Protein AF-A0A6G1S326-F1 (afdb_monomer_lite)

Structure (mmCIF, N/CA/C/O backbone):
data_AF-A0A6G1S326-F1
#
_entry.id   AF-A0A6G1S326-F1
#
loop_
_atom_site.group_PDB
_atom_site.id
_atom_site.type_symbol
_atom_site.label_atom_id
_atom_site.label_alt_id
_atom_site.label_comp_id
_atom_site.label_asym_id
_atom_site.label_entity_id
_atom_site.label_seq_id
_atom_site.pdbx_PDB_ins_code
_atom_site.Cartn_x
_atom_site.Cartn_y
_atom_site.Cartn_z
_atom_site.occupancy
_atom_site.B_iso_or_equiv
_atom_site.auth_seq_id
_atom_site.auth_comp_id
_atom_site.auth_asym_id
_atom_site.auth_atom_id
_atom_site.pdbx_PDB_model_num
ATOM 1 N N . ASP A 1 1 ? -11.927 -11.173 3.074 1.00 92.50 1 ASP A N 1
ATOM 2 C CA . ASP A 1 1 ? -13.009 -11.156 2.053 1.00 92.50 1 ASP A CA 1
ATOM 3 C C . ASP A 1 1 ? -12.783 -9.968 1.132 1.00 92.50 1 ASP A C 1
ATOM 5 O O . ASP A 1 1 ? -11.852 -9.214 1.390 1.00 92.50 1 ASP A O 1
ATOM 9 N N . ASP A 1 2 ? -13.588 -9.805 0.085 1.00 95.44 2 ASP A N 1
ATOM 10 C CA . ASP A 1 2 ? -13.353 -8.788 -0.949 1.00 95.44 2 ASP A CA 1
ATOM 11 C C . ASP A 1 2 ? -13.317 -7.360 -0.396 1.00 95.44 2 ASP A C 1
ATOM 13 O O . ASP A 1 2 ? -12.536 -6.546 -0.879 1.00 95.44 2 ASP A O 1
ATOM 17 N N . THR A 1 3 ? -14.077 -7.054 0.664 1.00 95.88 3 THR A N 1
ATOM 18 C CA . THR A 1 3 ? -14.016 -5.737 1.314 1.00 95.88 3 THR A CA 1
ATOM 19 C C . THR A 1 3 ? -12.671 -5.515 2.004 1.00 95.88 3 THR A C 1
ATOM 21 O O . THR A 1 3 ? -12.071 -4.455 1.855 1.00 95.88 3 THR A O 1
ATOM 24 N N . GLU A 1 4 ? -12.167 -6.513 2.736 1.00 94.75 4 GLU A N 1
ATOM 25 C CA . GLU A 1 4 ? -10.840 -6.442 3.369 1.00 94.75 4 GLU A CA 1
ATOM 26 C C . GLU A 1 4 ? -9.733 -6.304 2.327 1.00 94.75 4 GLU A C 1
ATOM 28 O O . GLU A 1 4 ? -8.829 -5.492 2.501 1.00 94.75 4 GLU A O 1
ATOM 33 N N . THR A 1 5 ? -9.812 -7.079 1.243 1.00 94.94 5 THR A N 1
ATOM 34 C CA . THR A 1 5 ? -8.852 -7.002 0.139 1.00 94.94 5 THR A CA 1
ATOM 35 C C . THR A 1 5 ? -8.899 -5.624 -0.512 1.00 94.94 5 THR A C 1
ATOM 37 O O . THR A 1 5 ? -7.859 -4.994 -0.645 1.00 94.94 5 THR A O 1
ATOM 40 N N . GLY A 1 6 ? -10.092 -5.119 -0.839 1.00 97.06 6 GLY A N 1
ATOM 41 C CA . GLY A 1 6 ? -10.268 -3.801 -1.446 1.00 97.06 6 GLY A CA 1
ATOM 42 C C . GLY A 1 6 ? -9.738 -2.665 -0.571 1.00 97.06 6 GLY A C 1
ATOM 43 O O . GLY A 1 6 ? -9.040 -1.789 -1.071 1.00 97.06 6 GLY A O 1
ATOM 44 N N . LEU A 1 7 ? -9.993 -2.707 0.742 1.00 97.00 7 LEU A N 1
ATOM 45 C CA . LEU A 1 7 ? -9.459 -1.717 1.683 1.00 97.00 7 LEU A CA 1
ATOM 46 C C . LEU A 1 7 ? -7.934 -1.788 1.786 1.00 97.00 7 LEU A C 1
ATOM 48 O O . LEU A 1 7 ? -7.280 -0.752 1.736 1.00 97.00 7 LEU A O 1
ATOM 52 N N . LEU A 1 8 ? -7.355 -2.988 1.889 1.00 96.44 8 LEU A N 1
ATOM 53 C CA . LEU A 1 8 ? -5.899 -3.155 1.918 1.00 96.44 8 LEU A CA 1
ATOM 54 C C . LEU A 1 8 ? -5.250 -2.660 0.618 1.00 96.44 8 LEU A C 1
ATOM 56 O O . LEU A 1 8 ? -4.258 -1.940 0.676 1.00 96.44 8 LEU A O 1
ATOM 60 N N . SER A 1 9 ? -5.833 -2.979 -0.540 1.00 96.12 9 SER A N 1
ATOM 61 C CA . SER A 1 9 ? -5.379 -2.476 -1.839 1.00 96.12 9 SER A CA 1
ATOM 62 C C . SER A 1 9 ? -5.454 -0.950 -1.921 1.00 96.12 9 SER A C 1
ATOM 64 O O . SER A 1 9 ? -4.492 -0.326 -2.359 1.00 96.12 9 SER A O 1
ATOM 66 N N . ALA A 1 10 ? -6.551 -0.342 -1.458 1.00 97.31 10 ALA A N 1
ATOM 67 C CA . ALA A 1 10 ? -6.703 1.111 -1.435 1.00 97.31 10 ALA A CA 1
ATOM 68 C C . ALA A 1 10 ? -5.680 1.785 -0.507 1.00 97.31 10 ALA A C 1
ATOM 70 O O . ALA A 1 10 ? -5.087 2.786 -0.890 1.00 97.31 10 ALA A O 1
ATOM 71 N N . ILE A 1 11 ? -5.407 1.213 0.672 1.00 96.44 11 ILE A N 1
ATOM 72 C CA . ILE A 1 11 ? -4.373 1.716 1.595 1.00 96.44 11 ILE A CA 1
ATOM 73 C C . ILE A 1 11 ? -2.974 1.616 0.962 1.00 96.44 11 ILE A C 1
ATOM 75 O O . ILE A 1 11 ? -2.170 2.533 1.095 1.00 96.44 11 ILE A O 1
ATOM 79 N N . CYS A 1 12 ? -2.668 0.526 0.250 1.00 94.69 12 CYS A N 1
ATOM 80 C CA . CYS A 1 12 ? -1.397 0.387 -0.469 1.00 94.69 12 CYS A CA 1
ATOM 81 C C . CYS A 1 12 ? -1.243 1.390 -1.622 1.00 94.69 12 CYS A C 1
ATOM 83 O O . CYS A 1 12 ? -0.122 1.818 -1.908 1.00 94.69 12 CYS A O 1
ATOM 85 N N . LEU A 1 13 ? -2.347 1.723 -2.296 1.00 95.06 13 LEU A N 1
ATOM 86 C CA . LEU A 1 13 ? -2.376 2.680 -3.399 1.00 95.06 13 LEU A CA 1
ATOM 87 C C . LEU A 1 13 ? -2.223 4.121 -2.893 1.00 95.06 13 LEU A C 1
ATOM 89 O O . LEU A 1 13 ? -1.394 4.865 -3.404 1.00 95.06 13 LEU A O 1
ATOM 93 N N . ILE A 1 14 ? -2.993 4.494 -1.872 1.00 96.44 14 ILE A N 1
ATOM 94 C CA . ILE A 1 14 ? -2.980 5.822 -1.257 1.00 96.44 14 ILE A CA 1
ATOM 95 C C . ILE A 1 14 ? -1.967 5.804 -0.119 1.00 96.44 14 ILE A C 1
ATOM 97 O O . ILE A 1 14 ? -2.345 5.589 1.023 1.00 96.44 14 ILE A O 1
ATOM 101 N N . CYS A 1 15 ? -0.677 5.952 -0.416 1.00 92.19 15 CYS A N 1
ATOM 102 C CA . CYS A 1 15 ? 0.393 5.878 0.580 1.00 92.19 15 CYS A CA 1
ATOM 103 C C . CYS A 1 15 ? 1.311 7.099 0.481 1.00 92.19 15 CYS A C 1
ATOM 105 O O . CYS A 1 15 ? 1.905 7.326 -0.568 1.00 92.19 15 CYS A O 1
ATOM 107 N N . GLY A 1 16 ? 1.435 7.852 1.579 1.00 92.31 16 GLY A N 1
ATOM 108 C CA . GLY A 1 16 ? 2.258 9.068 1.653 1.00 92.31 16 GLY A CA 1
ATOM 109 C C . GLY A 1 16 ? 3.772 8.821 1.644 1.00 92.31 16 GLY A C 1
ATOM 110 O O . GLY A 1 16 ? 4.532 9.759 1.452 1.00 92.31 16 GLY A O 1
ATOM 111 N N . ASP A 1 17 ? 4.219 7.567 1.785 1.00 90.75 17 ASP A N 1
ATOM 112 C CA . ASP A 1 17 ? 5.646 7.198 1.797 1.00 90.75 17 ASP A CA 1
ATOM 113 C C . ASP A 1 17 ? 6.285 7.169 0.392 1.00 90.75 17 ASP A C 1
ATOM 115 O O . ASP A 1 17 ? 7.429 6.733 0.241 1.00 90.75 17 ASP A O 1
ATOM 119 N N . ARG A 1 18 ? 5.541 7.515 -0.667 1.00 91.00 18 ARG A N 1
ATOM 120 C CA . ARG A 1 18 ? 6.076 7.500 -2.034 1.00 91.00 18 ARG A CA 1
ATOM 121 C C . ARG A 1 18 ? 7.028 8.676 -2.224 1.00 91.00 18 ARG A C 1
ATOM 123 O O . ARG A 1 18 ? 6.734 9.791 -1.799 1.00 91.00 18 ARG A O 1
ATOM 130 N N . THR A 1 19 ? 8.157 8.410 -2.875 1.00 87.88 19 THR A N 1
ATOM 131 C CA . THR A 1 19 ? 9.036 9.475 -3.354 1.00 87.88 19 THR A CA 1
ATOM 132 C C . THR A 1 19 ? 8.282 10.303 -4.393 1.00 87.88 19 THR A C 1
ATOM 134 O O . THR A 1 19 ? 7.344 9.811 -5.022 1.00 87.88 19 THR A O 1
ATOM 137 N N . ASP A 1 20 ? 8.667 11.568 -4.533 1.00 92.19 20 ASP A N 1
ATOM 138 C CA . ASP A 1 20 ? 8.206 12.435 -5.626 1.00 92.19 20 ASP A CA 1
ATOM 139 C C . ASP A 1 20 ? 6.718 12.833 -5.564 1.00 92.19 20 ASP A C 1
ATOM 141 O O . ASP A 1 20 ? 6.156 13.348 -6.528 1.00 92.19 20 ASP A O 1
ATOM 145 N N . LEU A 1 21 ? 6.067 12.650 -4.408 1.00 94.94 21 LEU A N 1
ATOM 146 C CA . LEU A 1 21 ? 4.747 13.228 -4.160 1.00 94.94 21 LEU A CA 1
ATOM 147 C C . LEU A 1 21 ? 4.844 14.748 -3.992 1.00 94.94 21 LEU A C 1
ATOM 149 O O . LEU A 1 21 ? 5.568 15.233 -3.124 1.00 94.94 21 LEU A O 1
ATOM 153 N N . GLU A 1 22 ? 4.039 15.490 -4.753 1.00 97.00 22 GLU A N 1
ATOM 154 C CA . GLU A 1 22 ? 3.892 16.945 -4.594 1.00 97.00 22 GLU A CA 1
ATOM 155 C C . GLU A 1 22 ? 3.223 17.310 -3.256 1.00 97.00 22 GLU A C 1
ATOM 157 O O . GLU A 1 22 ? 3.629 18.255 -2.582 1.00 97.00 22 GLU A O 1
ATOM 162 N N . GLU A 1 23 ? 2.214 16.532 -2.847 1.00 97.00 23 GLU A N 1
ATOM 163 C CA . GLU A 1 23 ? 1.410 16.774 -1.641 1.00 97.00 23 GLU A CA 1
ATOM 164 C C . GLU A 1 23 ? 1.345 15.527 -0.726 1.00 97.00 23 GLU A C 1
ATOM 166 O O . GLU A 1 23 ? 0.276 14.923 -0.564 1.00 97.00 23 GLU A O 1
ATOM 171 N N . PRO A 1 24 ? 2.457 15.101 -0.096 1.00 95.81 24 PRO A N 1
ATOM 172 C CA . PRO A 1 24 ? 2.493 13.881 0.720 1.00 95.81 24 PRO A CA 1
ATOM 173 C C . PRO A 1 24 ? 1.522 13.931 1.910 1.00 95.81 24 PRO A C 1
ATOM 175 O O . PRO A 1 24 ? 0.818 12.956 2.176 1.00 95.81 24 PRO A O 1
ATOM 178 N N . GLU A 1 25 ? 1.398 15.089 2.567 1.00 96.88 25 GLU A N 1
ATOM 179 C CA . GLU A 1 25 ? 0.457 15.295 3.678 1.00 96.88 25 GLU A CA 1
ATOM 180 C C . GLU A 1 25 ? -1.001 15.106 3.238 1.00 96.88 25 GLU A C 1
ATOM 182 O O . GLU A 1 25 ? -1.828 14.566 3.977 1.00 96.88 25 GLU A O 1
ATOM 187 N N . ARG A 1 26 ? -1.338 15.522 2.011 1.00 97.50 26 ARG A N 1
ATOM 188 C CA . ARG A 1 26 ? -2.692 15.361 1.479 1.00 97.50 26 ARG A CA 1
ATOM 189 C C . ARG A 1 26 ? -3.009 13.894 1.216 1.00 97.50 26 ARG A C 1
ATOM 191 O O . ARG A 1 26 ? -4.127 13.456 1.485 1.00 97.50 26 ARG A O 1
ATOM 198 N N . VAL A 1 27 ? -2.034 13.133 0.722 1.00 98.06 27 VAL A N 1
ATOM 199 C CA . VAL A 1 27 ? -2.162 11.684 0.518 1.00 98.06 27 VAL A CA 1
ATOM 200 C C . VAL A 1 27 ? -2.337 10.959 1.854 1.00 98.06 27 VAL A C 1
ATOM 202 O O . VAL A 1 27 ? -3.185 10.072 1.949 1.00 98.06 27 VAL A O 1
ATOM 205 N N . GLU A 1 28 ? -1.610 11.355 2.900 1.00 96.69 28 GLU A N 1
ATOM 20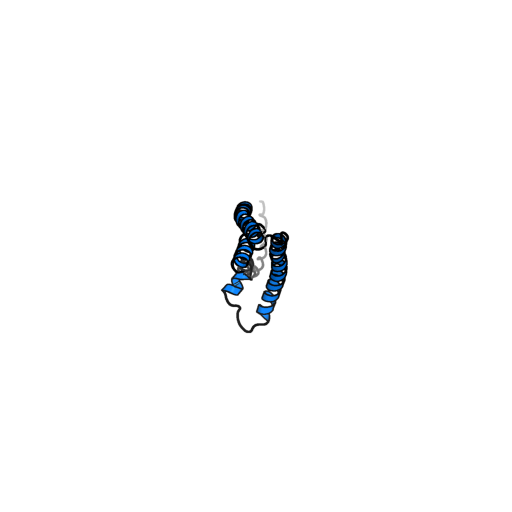6 C CA . GLU A 1 28 ? -1.773 10.788 4.245 1.00 96.69 28 GLU A CA 1
ATOM 207 C C . GLU A 1 28 ? -3.186 11.041 4.797 1.00 96.69 28 GLU A C 1
ATOM 209 O O . GLU A 1 28 ? -3.875 10.095 5.186 1.00 96.69 28 GLU A O 1
ATOM 214 N N . GLN A 1 29 ? -3.683 12.280 4.695 1.00 97.81 29 GLN A N 1
ATOM 215 C CA . GLN A 1 29 ? -5.059 12.631 5.077 1.00 97.81 29 GLN A CA 1
ATOM 216 C C . GLN A 1 29 ? -6.116 11.826 4.303 1.00 97.81 29 GLN A C 1
ATOM 218 O O . GLN A 1 29 ? -7.171 11.493 4.843 1.00 97.81 29 GLN A O 1
ATOM 223 N N . LEU A 1 30 ? -5.861 11.504 3.029 1.00 98.19 30 LEU A N 1
ATOM 224 C CA . LEU A 1 30 ? -6.745 10.649 2.230 1.00 98.19 30 LEU A CA 1
ATOM 225 C C . LEU A 1 30 ? -6.680 9.174 2.657 1.00 98.19 30 LEU A C 1
ATOM 227 O O . LEU A 1 30 ? -7.669 8.453 2.503 1.00 98.19 30 LEU A O 1
ATOM 231 N N . GLN A 1 31 ? -5.551 8.714 3.201 1.00 98.12 31 GLN A N 1
ATOM 232 C CA . GLN A 1 31 ? -5.380 7.342 3.679 1.00 98.12 31 GLN A CA 1
ATOM 233 C C . GLN A 1 31 ? -6.072 7.103 5.033 1.00 98.12 31 GLN A C 1
ATOM 235 O O . GLN A 1 31 ? -6.649 6.032 5.246 1.00 98.12 31 GLN A O 1
ATOM 240 N N . GLU A 1 32 ? -6.062 8.084 5.941 1.00 97.69 32 GLU A N 1
ATOM 241 C CA . GLU A 1 32 ? -6.674 7.999 7.279 1.00 97.69 32 GLU A CA 1
ATOM 242 C C . GLU A 1 32 ? -8.097 7.396 7.312 1.00 97.69 32 GLU A C 1
ATOM 244 O O . GLU A 1 32 ? -8.325 6.440 8.070 1.00 97.69 32 GLU A O 1
ATOM 249 N N . PRO A 1 33 ? -9.072 7.857 6.498 1.00 98.25 33 PRO A N 1
ATOM 250 C CA . PRO A 1 33 ? -10.417 7.287 6.513 1.00 98.25 33 PRO A CA 1
ATOM 251 C C . PRO A 1 33 ? -10.450 5.820 6.063 1.00 98.25 33 PRO A C 1
ATOM 253 O O . PRO A 1 33 ? -11.303 5.063 6.530 1.00 98.25 33 PRO A O 1
ATOM 256 N N . LEU A 1 34 ? -9.522 5.382 5.203 1.00 98.19 34 LEU A N 1
ATOM 257 C CA . LEU A 1 34 ? -9.416 3.983 4.774 1.00 98.19 34 LEU A CA 1
ATOM 258 C C . LEU A 1 34 ? -8.920 3.088 5.916 1.00 98.19 34 LEU A C 1
ATOM 260 O O . LEU A 1 34 ? -9.446 1.990 6.122 1.00 98.19 34 LEU A O 1
ATOM 264 N N . LEU A 1 35 ? -7.945 3.569 6.693 1.00 97.62 35 LEU A N 1
ATOM 265 C CA . LEU A 1 35 ? -7.434 2.873 7.876 1.00 97.62 35 LEU A CA 1
ATOM 266 C C . LEU A 1 35 ? -8.514 2.736 8.954 1.00 97.62 35 LEU A C 1
ATOM 268 O O . LEU A 1 35 ? -8.708 1.645 9.505 1.00 97.62 35 LEU A O 1
ATOM 272 N N . GLU A 1 36 ? -9.261 3.808 9.228 1.00 98.12 36 GLU A N 1
ATOM 273 C CA . GLU A 1 36 ? -10.359 3.758 10.196 1.00 98.12 36 GLU A CA 1
ATOM 274 C C . GLU A 1 36 ? -11.505 2.865 9.692 1.00 98.12 36 GLU A C 1
ATOM 276 O O . GLU A 1 36 ? -12.032 2.052 10.457 1.00 98.12 36 GLU A O 1
ATOM 281 N N . ALA A 1 37 ? -11.835 2.907 8.395 1.00 98.06 37 ALA A N 1
ATOM 282 C CA . ALA A 1 37 ? -12.809 1.997 7.796 1.00 98.06 37 ALA A CA 1
ATOM 283 C C . ALA A 1 37 ? -12.399 0.525 7.968 1.00 98.06 37 ALA A C 1
ATOM 285 O O . ALA A 1 37 ? -13.212 -0.288 8.417 1.00 98.06 37 ALA A O 1
ATOM 286 N N . LEU A 1 38 ? -11.135 0.178 7.696 1.00 97.50 38 LEU A N 1
ATOM 287 C CA . LEU A 1 38 ? -10.608 -1.177 7.887 1.00 97.50 38 LEU A CA 1
ATOM 288 C C . LEU A 1 38 ? -10.684 -1.618 9.353 1.00 97.50 38 LEU A C 1
ATOM 290 O O . LEU A 1 38 ? -11.096 -2.744 9.646 1.00 97.50 38 LEU A O 1
ATOM 294 N N . LYS A 1 39 ? -10.344 -0.732 10.290 1.00 97.12 39 LYS A N 1
ATOM 295 C CA . LYS A 1 39 ? -10.421 -0.993 11.733 1.00 97.12 39 LYS A CA 1
ATOM 296 C C . LYS A 1 39 ? -11.851 -1.243 12.198 1.00 97.12 39 LYS A C 1
ATOM 298 O O . LYS A 1 39 ? -12.100 -2.227 12.903 1.00 97.12 39 LYS A O 1
ATOM 303 N N . VAL A 1 40 ? -12.793 -0.387 11.801 1.00 97.69 40 VAL A N 1
ATOM 304 C CA . VAL A 1 40 ? -14.219 -0.536 12.127 1.00 97.69 40 VAL A CA 1
ATOM 305 C C . VAL A 1 40 ? -14.766 -1.823 11.517 1.00 97.69 40 VAL A C 1
ATOM 307 O O . VAL A 1 40 ? -15.426 -2.598 12.214 1.00 97.69 40 VAL A O 1
ATOM 310 N N . TYR A 1 41 ? -14.450 -2.093 10.250 1.00 97.00 41 TYR A N 1
ATOM 311 C CA . TYR A 1 41 ? -14.876 -3.298 9.550 1.00 97.00 41 TYR A CA 1
ATOM 312 C C . TYR A 1 41 ? -14.364 -4.569 10.239 1.00 97.00 41 TYR A C 1
ATOM 314 O O . TYR A 1 41 ? -15.154 -5.452 10.582 1.00 97.00 41 TYR A O 1
ATOM 322 N N . ALA A 1 42 ? -13.061 -4.638 10.528 1.00 95.94 42 ALA A N 1
ATOM 323 C CA . ALA A 1 42 ? -12.441 -5.784 11.184 1.00 95.94 42 ALA A CA 1
ATOM 324 C C . ALA A 1 42 ? -13.055 -6.057 12.566 1.00 95.94 42 ALA A C 1
ATOM 326 O O . ALA A 1 42 ? -13.360 -7.209 12.887 1.00 95.94 42 ALA A O 1
ATOM 327 N N . ARG A 1 43 ? -13.295 -5.004 13.362 1.00 95.81 43 ARG A N 1
ATOM 328 C CA . ARG A 1 43 ? -13.929 -5.112 14.686 1.00 95.81 43 ARG A CA 1
ATOM 329 C C . ARG A 1 43 ? -15.376 -5.583 14.601 1.00 95.81 43 ARG A C 1
ATOM 331 O O . ARG A 1 43 ? -15.772 -6.435 15.390 1.00 95.81 43 ARG A O 1
ATOM 338 N N . ARG A 1 44 ? -16.157 -5.070 13.646 1.00 96.19 44 ARG A N 1
ATOM 339 C CA . ARG A 1 44 ? -17.554 -5.490 13.442 1.00 96.19 44 ARG A CA 1
ATOM 340 C C . ARG A 1 44 ? -17.646 -6.940 12.974 1.00 96.19 44 ARG A C 1
ATOM 342 O O . ARG A 1 44 ? -18.469 -7.691 13.483 1.00 96.19 44 ARG A O 1
ATOM 349 N N . ARG A 1 45 ? -16.785 -7.344 12.036 1.00 95.88 45 ARG A N 1
ATOM 350 C CA . ARG A 1 45 ? -16.791 -8.694 11.455 1.00 95.88 45 ARG A CA 1
ATOM 351 C C . ARG A 1 45 ? -16.231 -9.751 12.405 1.00 95.88 45 ARG A C 1
ATOM 353 O O . ARG A 1 45 ? -16.671 -10.897 12.369 1.00 95.88 45 ARG A O 1
ATOM 360 N N . ARG A 1 46 ? -15.262 -9.392 13.256 1.00 95.62 46 ARG A N 1
ATOM 361 C CA . ARG A 1 46 ? -14.642 -10.311 14.226 1.00 95.62 46 ARG A CA 1
ATOM 362 C C . ARG A 1 46 ? -14.547 -9.683 15.630 1.00 95.62 46 ARG A C 1
ATOM 364 O O . ARG A 1 46 ? -13.439 -9.454 16.116 1.00 95.62 46 ARG A O 1
ATOM 371 N N . PRO A 1 47 ? -15.676 -9.477 16.342 1.00 94.94 47 PRO A N 1
ATOM 372 C CA . PRO A 1 47 ? -15.686 -8.782 17.639 1.00 94.94 47 PRO A CA 1
ATOM 373 C C . PRO A 1 47 ? -14.850 -9.464 18.728 1.00 94.94 47 PRO A C 1
ATOM 375 O O . PRO A 1 47 ? -14.312 -8.808 19.612 1.00 94.94 47 PRO A O 1
ATOM 378 N N . ARG A 1 48 ? -14.711 -10.795 18.656 1.00 97.12 48 ARG A N 1
ATOM 379 C CA . ARG A 1 48 ? -13.932 -11.606 19.609 1.00 97.12 48 ARG A CA 1
ATOM 380 C C . ARG A 1 48 ? -12.434 -11.672 19.284 1.00 97.12 48 ARG A C 1
ATOM 382 O O . ARG A 1 48 ? -11.698 -12.364 19.977 1.00 97.12 48 ARG A O 1
ATOM 389 N N . GLN A 1 49 ? -11.977 -11.003 18.223 1.00 95.75 49 GLN A N 1
ATOM 390 C CA . GLN A 1 49 ? -10.590 -11.059 17.754 1.00 95.75 49 GLN A CA 1
ATOM 391 C C . GLN A 1 49 ? -10.041 -9.636 17.523 1.00 95.75 49 GLN A C 1
ATOM 393 O O . GLN A 1 49 ? -9.857 -9.211 16.381 1.00 95.75 49 GLN A O 1
ATOM 398 N N . PRO A 1 50 ? -9.753 -8.867 18.591 1.00 91.62 50 PRO A N 1
ATOM 399 C CA . PRO A 1 50 ? -9.342 -7.460 18.477 1.00 91.62 50 PRO A CA 1
ATOM 400 C C . PRO A 1 50 ? -8.003 -7.261 17.745 1.00 91.62 50 PRO A C 1
ATOM 402 O O . PRO A 1 50 ? -7.756 -6.197 17.183 1.00 91.62 50 PRO A O 1
ATOM 405 N N . HIS A 1 51 ? -7.161 -8.296 17.699 1.00 95.88 51 HIS A N 1
ATOM 406 C CA . HIS A 1 51 ? -5.865 -8.297 17.016 1.00 95.88 51 HIS A CA 1
ATOM 407 C C . HIS A 1 51 ? -5.972 -8.417 15.485 1.00 95.88 51 HIS A C 1
ATOM 409 O O . HIS A 1 51 ? -4.956 -8.363 14.794 1.00 95.88 51 HIS A O 1
ATOM 415 N N . MET A 1 52 ? -7.179 -8.573 14.931 1.00 95.81 52 MET A N 1
ATOM 416 C CA . MET A 1 52 ? -7.358 -8.766 13.490 1.00 95.81 52 MET A CA 1
ATOM 417 C C . MET A 1 52 ? -7.024 -7.524 12.673 1.00 95.81 52 MET A C 1
ATOM 419 O O . MET A 1 52 ? -6.455 -7.673 11.599 1.00 95.81 52 MET A O 1
ATOM 423 N N . PHE A 1 53 ? -7.308 -6.321 13.181 1.00 95.75 53 PHE A N 1
ATOM 424 C CA . PHE A 1 53 ? -6.908 -5.088 12.498 1.00 95.75 53 PHE A CA 1
ATOM 425 C C . PHE A 1 53 ? -5.375 -4.957 12.405 1.00 95.75 53 PHE A C 1
ATOM 427 O O . PHE A 1 53 ? -4.874 -4.901 11.283 1.00 95.75 53 PHE A O 1
ATOM 434 N N . PRO A 1 54 ? -4.605 -5.035 13.514 1.00 96.06 54 PRO A N 1
ATOM 435 C CA . PRO A 1 54 ? -3.143 -5.063 13.435 1.00 96.06 54 PRO A CA 1
ATOM 436 C C . PRO A 1 54 ? -2.609 -6.174 12.525 1.00 96.06 54 PRO A C 1
ATOM 438 O O . PRO A 1 54 ? -1.738 -5.936 11.697 1.00 96.06 54 PRO A O 1
ATOM 441 N N . ARG A 1 55 ? -3.176 -7.385 12.610 1.00 95.75 55 ARG A N 1
ATOM 442 C CA . ARG A 1 55 ? -2.763 -8.517 11.770 1.00 95.75 55 ARG A CA 1
ATOM 443 C C . ARG A 1 55 ? -3.013 -8.278 10.278 1.00 95.75 55 ARG A C 1
ATOM 445 O O . ARG A 1 55 ? -2.258 -8.778 9.453 1.00 95.75 55 ARG A O 1
ATOM 452 N N . MET A 1 56 ? -4.070 -7.555 9.916 1.00 94.75 56 MET A N 1
ATOM 453 C CA . MET A 1 56 ? -4.311 -7.152 8.529 1.00 94.75 56 MET A CA 1
ATOM 454 C C . MET A 1 56 ? -3.308 -6.102 8.068 1.00 94.75 56 MET A C 1
ATOM 456 O O . MET A 1 56 ? -2.804 -6.231 6.960 1.00 94.75 56 MET A O 1
ATOM 460 N N . LEU A 1 57 ? -2.977 -5.121 8.915 1.00 94.19 57 LEU A N 1
ATOM 461 C CA . LEU A 1 57 ? -1.951 -4.126 8.596 1.00 94.19 57 LEU A CA 1
ATOM 462 C C . LEU A 1 57 ? -0.580 -4.770 8.365 1.00 94.19 57 LEU A C 1
ATOM 464 O O . LEU A 1 57 ? 0.107 -4.388 7.426 1.00 94.19 57 LEU A O 1
ATOM 468 N N . MET A 1 58 ? -0.211 -5.800 9.134 1.00 95.50 58 MET A N 1
ATOM 469 C CA . MET A 1 58 ? 1.048 -6.530 8.908 1.00 95.50 58 MET A CA 1
ATOM 470 C C . MET A 1 58 ? 1.149 -7.126 7.497 1.00 95.50 58 MET A C 1
ATOM 472 O O . MET A 1 58 ? 2.239 -7.167 6.935 1.00 95.50 58 MET A O 1
ATOM 476 N N . LYS A 1 59 ? 0.020 -7.501 6.874 1.00 93.25 59 LYS A N 1
ATOM 477 C CA . LYS A 1 59 ? 0.025 -7.978 5.482 1.00 93.25 59 LYS A CA 1
ATOM 478 C C . LYS A 1 59 ? 0.533 -6.917 4.509 1.00 93.25 59 LYS A C 1
ATOM 480 O O . LYS A 1 59 ? 1.129 -7.274 3.504 1.00 93.25 59 LYS A O 1
ATOM 485 N N . ILE A 1 60 ? 0.304 -5.632 4.787 1.00 91.25 60 ILE A N 1
ATOM 486 C CA . ILE A 1 60 ? 0.819 -4.529 3.962 1.00 91.25 60 ILE A CA 1
ATOM 487 C C . ILE A 1 60 ? 2.347 -4.513 4.023 1.00 91.25 60 ILE A C 1
ATOM 489 O O . ILE A 1 60 ? 3.003 -4.386 2.993 1.00 91.25 60 ILE A O 1
ATOM 493 N N . THR A 1 61 ? 2.921 -4.686 5.214 1.00 89.25 61 THR A N 1
ATOM 494 C CA . THR A 1 61 ? 4.375 -4.765 5.395 1.00 89.25 61 THR A CA 1
ATOM 495 C C . THR A 1 61 ? 4.964 -5.978 4.675 1.00 89.25 61 THR A C 1
ATOM 497 O O . THR A 1 61 ? 5.936 -5.827 3.936 1.00 89.25 61 THR A O 1
ATOM 500 N N . ASP A 1 62 ? 4.342 -7.154 4.811 1.00 90.19 62 ASP A N 1
ATOM 501 C CA . ASP A 1 62 ? 4.762 -8.364 4.092 1.00 90.19 62 ASP A CA 1
ATOM 502 C C . ASP A 1 62 ? 4.710 -8.150 2.568 1.00 90.19 62 ASP A C 1
ATOM 504 O O . ASP A 1 62 ? 5.647 -8.501 1.847 1.00 90.19 62 ASP A O 1
ATOM 508 N N . LEU A 1 63 ? 3.643 -7.510 2.074 1.00 90.25 63 LEU A N 1
ATOM 509 C CA . LEU A 1 63 ? 3.477 -7.172 0.6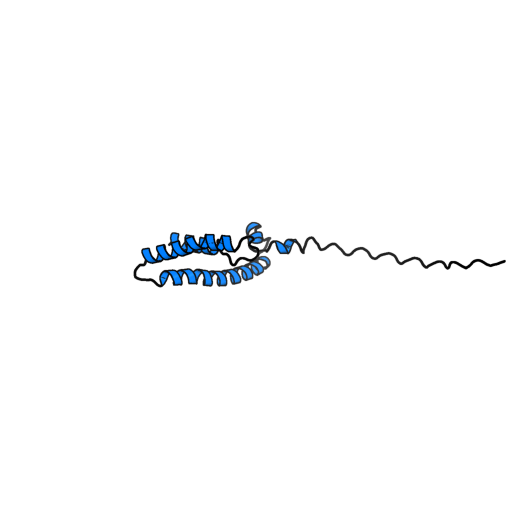60 1.00 90.25 63 LEU A CA 1
ATOM 510 C C . LEU A 1 63 ? 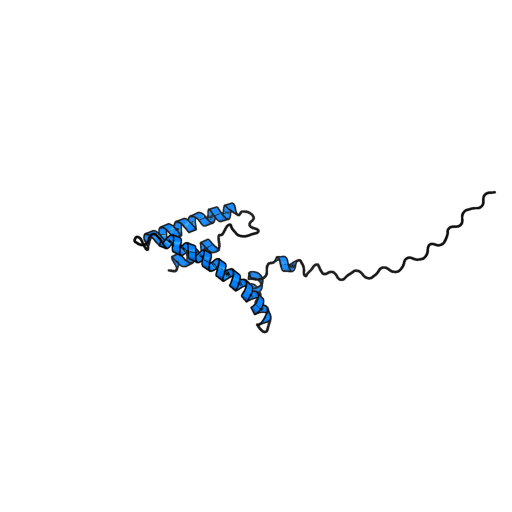4.558 -6.220 0.146 1.00 90.25 63 LEU A C 1
ATOM 512 O O . LEU A 1 63 ? 5.033 -6.428 -0.967 1.00 90.25 63 LEU A O 1
ATOM 516 N N . ARG A 1 64 ? 4.991 -5.222 0.933 1.00 88.00 64 ARG A N 1
ATOM 517 C CA . ARG A 1 64 ? 6.118 -4.347 0.549 1.00 88.00 64 ARG A CA 1
ATOM 518 C C . ARG A 1 64 ? 7.382 -5.174 0.295 1.00 88.00 64 ARG A C 1
ATOM 520 O O . ARG A 1 64 ? 8.003 -5.021 -0.751 1.00 88.00 64 ARG A O 1
ATOM 527 N N . GLY A 1 65 ? 7.707 -6.112 1.188 1.00 87.44 65 GLY A N 1
ATOM 528 C CA . GLY A 1 65 ? 8.869 -6.992 1.023 1.00 87.44 65 GLY A CA 1
ATOM 529 C C . GLY A 1 65 ? 8.769 -7.928 -0.188 1.00 87.44 65 GLY A C 1
ATOM 530 O O . GLY A 1 65 ? 9.760 -8.161 -0.880 1.00 87.44 65 GLY A O 1
ATOM 531 N N . ILE A 1 66 ? 7.573 -8.452 -0.478 1.00 90.44 66 ILE A N 1
ATOM 532 C CA . ILE A 1 66 ? 7.324 -9.258 -1.685 1.00 90.44 66 ILE A CA 1
ATOM 533 C C . ILE A 1 66 ? 7.459 -8.396 -2.947 1.00 90.44 66 ILE A C 1
ATOM 535 O O . ILE A 1 66 ? 8.065 -8.841 -3.918 1.00 90.44 66 ILE A O 1
ATOM 539 N N . SER A 1 67 ? 6.938 -7.166 -2.928 1.00 88.12 67 SER A N 1
ATOM 540 C CA . SER A 1 67 ? 7.000 -6.227 -4.052 1.00 88.12 67 SER A CA 1
ATOM 541 C C . SER A 1 67 ? 8.439 -5.909 -4.455 1.00 88.12 67 SER A C 1
ATOM 543 O O . SER A 1 67 ? 8.735 -5.909 -5.645 1.00 88.12 67 SER A O 1
ATOM 545 N N . THR A 1 68 ? 9.340 -5.698 -3.490 1.00 87.81 68 THR A N 1
ATOM 546 C CA . THR A 1 68 ? 10.769 -5.463 -3.761 1.00 87.81 68 THR A CA 1
ATOM 547 C C . THR A 1 68 ? 11.398 -6.640 -4.507 1.00 87.81 68 THR A C 1
ATOM 549 O O . THR A 1 68 ? 11.978 -6.460 -5.573 1.00 87.81 68 THR A O 1
ATOM 552 N N . LYS A 1 69 ? 11.190 -7.868 -4.015 1.00 89.56 69 LYS A N 1
ATOM 553 C CA . LYS A 1 69 ? 11.678 -9.088 -4.686 1.00 89.56 69 LYS A CA 1
ATOM 554 C C . LYS A 1 69 ? 11.049 -9.283 -6.067 1.00 89.56 69 LYS A C 1
ATOM 556 O O . LYS A 1 69 ? 11.692 -9.783 -6.984 1.00 89.56 69 LYS A O 1
ATOM 561 N N . GLY A 1 70 ? 9.777 -8.911 -6.212 1.00 88.50 70 GLY A N 1
ATOM 562 C CA . GLY A 1 70 ? 9.061 -8.941 -7.483 1.00 88.50 70 GLY A CA 1
ATOM 563 C C . GLY A 1 70 ? 9.682 -8.003 -8.516 1.00 88.50 70 GLY A C 1
ATOM 564 O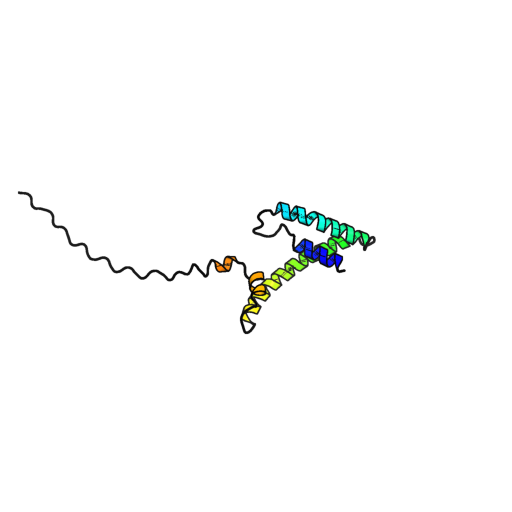 O . GLY A 1 70 ? 9.898 -8.427 -9.648 1.00 88.50 70 GLY A O 1
ATOM 565 N N . ALA A 1 71 ? 10.028 -6.777 -8.117 1.00 85.88 71 ALA A N 1
ATOM 566 C CA . ALA A 1 71 ? 10.702 -5.807 -8.978 1.00 85.88 71 ALA A CA 1
ATOM 567 C C . ALA A 1 71 ? 12.085 -6.311 -9.430 1.00 85.88 71 ALA A C 1
ATOM 569 O O . ALA A 1 71 ? 12.369 -6.326 -10.626 1.00 85.88 71 ALA A O 1
ATOM 570 N N . GLU A 1 72 ? 12.900 -6.836 -8.507 1.00 87.00 72 GLU A N 1
ATOM 571 C CA . GLU A 1 72 ? 14.194 -7.464 -8.829 1.00 87.00 72 GLU A CA 1
ATOM 572 C C . GLU A 1 72 ? 14.037 -8.610 -9.840 1.00 87.00 72 GLU A C 1
ATOM 574 O O . GLU A 1 72 ? 14.766 -8.708 -10.830 1.00 87.00 72 GLU A O 1
ATOM 579 N N . ARG A 1 73 ? 13.040 -9.477 -9.626 1.00 86.75 73 ARG A N 1
ATOM 580 C CA . ARG A 1 73 ? 12.766 -10.599 -10.526 1.00 86.75 73 ARG A CA 1
ATOM 581 C C . ARG A 1 73 ? 12.313 -10.105 -11.898 1.00 86.75 73 ARG A C 1
ATOM 583 O O . ARG A 1 73 ? 12.751 -10.663 -12.903 1.00 86.75 73 ARG A O 1
ATOM 590 N N . ALA A 1 74 ? 11.500 -9.055 -11.959 1.00 84.75 74 ALA A N 1
ATOM 591 C CA . ALA A 1 74 ? 11.000 -8.507 -13.213 1.00 84.75 74 ALA A CA 1
ATOM 592 C C . ALA A 1 74 ? 12.127 -7.975 -14.118 1.00 84.75 74 ALA A C 1
ATOM 594 O 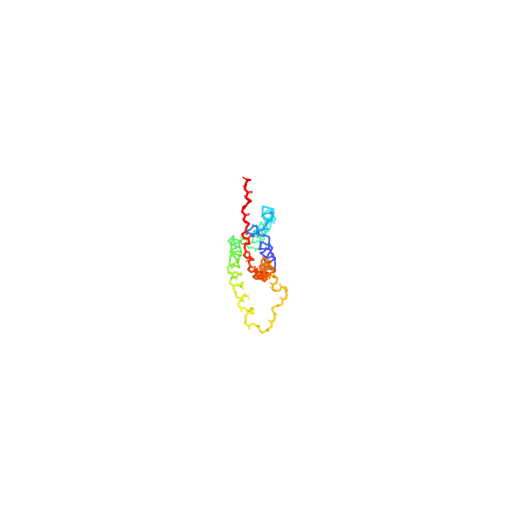O . ALA A 1 74 ? 12.098 -8.214 -15.327 1.00 84.75 74 ALA A O 1
ATOM 595 N N . ILE A 1 75 ? 13.174 -7.386 -13.528 1.00 80.19 75 ILE A N 1
ATOM 596 C CA . ILE A 1 75 ? 14.401 -6.995 -14.242 1.00 80.19 75 ILE A CA 1
ATOM 597 C C . ILE A 1 75 ? 15.064 -8.220 -14.889 1.00 80.19 75 ILE A C 1
ATOM 599 O O . ILE A 1 75 ? 15.406 -8.192 -16.070 1.00 80.19 75 ILE A O 1
ATOM 603 N N . THR A 1 76 ? 15.204 -9.327 -14.152 1.00 82.12 76 THR A N 1
ATOM 604 C CA . THR A 1 76 ? 15.819 -10.553 -14.703 1.00 82.12 76 THR A CA 1
ATOM 605 C C . THR A 1 76 ? 14.956 -11.224 -15.776 1.00 82.12 76 THR A C 1
ATOM 607 O O . THR A 1 76 ? 15.488 -11.738 -16.756 1.00 82.12 76 THR A O 1
ATOM 610 N N . LEU A 1 77 ? 13.624 -11.159 -15.665 1.00 79.88 77 LEU A N 1
ATOM 611 C CA . LEU A 1 77 ? 12.705 -11.721 -16.662 1.00 79.88 77 LEU A CA 1
ATOM 612 C C . LEU A 1 77 ? 12.817 -11.035 -18.026 1.00 79.88 77 LEU A C 1
ATOM 614 O O . LEU A 1 77 ? 12.667 -11.706 -19.045 1.00 79.88 77 LEU A O 1
ATOM 618 N N . LYS A 1 78 ? 13.136 -9.735 -18.061 1.00 72.44 78 LYS A N 1
ATOM 619 C CA . LYS A 1 78 ? 13.429 -9.008 -19.309 1.00 72.44 78 LYS A CA 1
ATOM 620 C C . LYS A 1 78 ? 14.600 -9.630 -20.085 1.00 72.44 78 LYS A C 1
ATOM 622 O O . LYS A 1 78 ? 14.637 -9.511 -21.304 1.00 72.44 78 LYS A O 1
ATOM 627 N N . MET A 1 79 ? 15.523 -10.303 -19.393 1.00 78.00 79 MET A N 1
ATOM 628 C CA . MET A 1 79 ? 16.673 -10.989 -19.994 1.00 78.00 79 MET A CA 1
ATOM 629 C C . MET A 1 79 ? 16.395 -12.466 -20.320 1.00 78.00 79 MET A C 1
ATOM 631 O O . MET A 1 79 ? 17.072 -13.041 -21.168 1.00 78.00 79 MET A O 1
ATOM 635 N N . GLU A 1 80 ? 15.422 -13.092 -19.650 1.00 83.94 80 GLU A N 1
ATOM 636 C CA . GLU A 1 80 ? 15.099 -14.520 -19.803 1.00 83.94 80 GLU A CA 1
ATOM 637 C C . GLU A 1 80 ? 14.044 -14.793 -20.894 1.00 83.94 80 GLU A C 1
ATOM 639 O O . GLU A 1 80 ? 14.056 -15.864 -21.505 1.00 83.94 80 GLU A O 1
ATOM 644 N N . ILE A 1 81 ? 13.113 -13.862 -21.140 1.00 81.38 81 ILE A N 1
ATOM 645 C CA . ILE A 1 81 ? 12.013 -14.064 -22.096 1.00 81.38 81 ILE A CA 1
ATOM 646 C C . ILE A 1 81 ? 12.460 -13.705 -23.526 1.00 81.38 81 ILE A C 1
ATOM 648 O O . ILE A 1 81 ? 12.972 -12.609 -23.750 1.00 81.38 81 ILE A O 1
ATOM 652 N N . PRO A 1 82 ? 12.207 -14.569 -24.531 1.00 76.94 82 PRO A N 1
ATOM 653 C CA . PRO A 1 82 ? 12.376 -14.202 -25.931 1.00 76.94 82 PRO A CA 1
ATOM 654 C C . PRO A 1 82 ? 11.366 -13.124 -26.346 1.00 76.94 82 PRO A C 1
ATOM 656 O O . PRO A 1 82 ? 10.156 -13.342 -26.294 1.00 76.94 82 PRO A O 1
ATOM 659 N N . GLY A 1 83 ? 11.868 -11.989 -26.828 1.00 81.88 83 GLY A N 1
ATOM 660 C CA . GLY A 1 83 ? 11.051 -10.883 -27.331 1.00 81.88 83 GLY A CA 1
ATOM 661 C C . GLY A 1 83 ? 10.905 -9.721 -26.340 1.00 81.88 83 GLY A C 1
ATOM 662 O O . GLY A 1 83 ? 11.297 -9.825 -25.180 1.00 81.88 83 GLY A O 1
ATOM 663 N N . PRO A 1 84 ? 10.390 -8.571 -26.804 1.00 81.00 84 PRO A N 1
ATOM 664 C CA . PRO A 1 84 ? 10.304 -7.370 -25.984 1.00 81.00 84 PRO A CA 1
ATOM 665 C C . PRO A 1 84 ? 9.235 -7.504 -24.894 1.00 81.00 84 PRO A C 1
ATOM 667 O O . PRO A 1 84 ? 8.160 -8.066 -25.113 1.00 81.00 84 PRO A O 1
ATOM 670 N N . MET A 1 85 ? 9.514 -6.927 -23.725 1.00 87.44 85 MET A N 1
ATOM 671 C CA . MET A 1 85 ? 8.542 -6.828 -22.638 1.00 87.44 85 MET A CA 1
ATOM 672 C C . MET A 1 85 ? 7.316 -6.003 -23.080 1.00 87.44 85 MET A C 1
ATOM 674 O O . MET A 1 85 ? 7.498 -4.960 -23.714 1.00 87.44 85 MET A O 1
ATOM 678 N N . PRO A 1 86 ? 6.075 -6.428 -22.755 1.00 86.50 86 PRO A N 1
ATOM 679 C CA . PRO A 1 86 ? 4.875 -5.668 -23.099 1.00 86.50 86 PRO A CA 1
ATOM 680 C C . PRO A 1 86 ? 4.925 -4.225 -22.568 1.00 86.50 86 PRO A C 1
ATOM 682 O O . PRO A 1 86 ? 5.372 -4.021 -21.438 1.00 86.50 86 PRO A O 1
ATOM 685 N N . PRO A 1 87 ? 4.428 -3.230 -23.328 1.00 85.44 87 PRO A N 1
ATOM 686 C CA . PRO A 1 87 ? 4.680 -1.810 -23.062 1.00 85.44 87 PRO A CA 1
ATOM 687 C C . PRO A 1 87 ? 4.164 -1.339 -21.698 1.00 85.44 87 PRO A C 1
ATOM 689 O O . PRO A 1 87 ? 4.901 -0.684 -20.976 1.00 85.44 87 PRO A O 1
ATOM 692 N N . LEU A 1 88 ? 2.956 -1.744 -21.294 1.00 88.19 88 LEU A N 1
ATOM 693 C CA . LEU A 1 88 ? 2.409 -1.377 -19.982 1.00 88.19 88 LEU A CA 1
ATOM 694 C C . LEU A 1 88 ? 3.225 -1.973 -18.825 1.00 88.19 88 LEU A C 1
ATOM 696 O O . LEU A 1 88 ? 3.469 -1.315 -17.823 1.00 88.19 88 LEU A O 1
ATOM 700 N N . ILE A 1 89 ? 3.654 -3.231 -18.962 1.00 86.06 89 ILE A N 1
ATOM 701 C CA . ILE A 1 89 ? 4.459 -3.906 -17.935 1.00 86.06 89 ILE A CA 1
ATOM 702 C C . ILE A 1 89 ? 5.816 -3.215 -17.815 1.00 86.06 89 ILE A C 1
ATOM 704 O O . ILE A 1 89 ? 6.297 -2.998 -16.710 1.00 86.06 89 ILE A O 1
ATOM 708 N N . ARG A 1 90 ? 6.402 -2.844 -18.954 1.00 84.81 90 ARG A N 1
ATOM 709 C CA . ARG A 1 90 ? 7.638 -2.078 -19.018 1.00 84.81 90 ARG A CA 1
ATOM 710 C C . ARG A 1 90 ? 7.502 -0.735 -18.302 1.00 84.81 90 ARG A C 1
ATOM 712 O O . ARG A 1 90 ? 8.281 -0.473 -17.402 1.00 84.81 90 ARG A O 1
ATOM 719 N N . GLU A 1 91 ? 6.500 0.065 -18.656 1.00 85.44 91 GLU A N 1
ATOM 720 C CA . GLU A 1 91 ? 6.253 1.392 -18.072 1.00 85.44 91 GLU A CA 1
ATOM 721 C C . GLU A 1 91 ? 6.018 1.333 -16.557 1.00 85.44 91 GLU A C 1
ATOM 723 O O . GLU A 1 91 ? 6.500 2.177 -15.814 1.00 85.44 91 GLU A O 1
ATOM 728 N N . MET A 1 92 ? 5.318 0.304 -16.075 1.00 86.44 92 MET A N 1
ATOM 729 C CA . MET A 1 92 ? 5.077 0.130 -14.642 1.00 86.44 92 MET A CA 1
ATOM 730 C C . MET A 1 92 ? 6.312 -0.322 -13.844 1.00 86.44 92 MET A C 1
ATOM 732 O O . MET A 1 92 ? 6.301 -0.216 -12.618 1.00 86.44 92 MET A O 1
ATOM 736 N N . LEU A 1 93 ? 7.332 -0.889 -14.498 1.00 81.62 93 LEU A N 1
ATOM 737 C CA . LEU A 1 93 ? 8.520 -1.460 -13.848 1.00 81.62 93 LEU A CA 1
ATOM 738 C C . LEU A 1 93 ? 9.791 -0.630 -14.056 1.00 81.62 93 LEU A C 1
ATOM 740 O O . LEU A 1 93 ? 10.685 -0.670 -13.213 1.00 81.62 93 LEU A O 1
ATOM 744 N N . GLU A 1 94 ? 9.900 0.067 -15.184 1.00 76.25 94 GLU A N 1
ATOM 745 C CA . GLU A 1 94 ? 11.031 0.915 -15.548 1.00 76.25 94 GLU A CA 1
ATOM 746 C C . GLU A 1 94 ? 10.710 2.3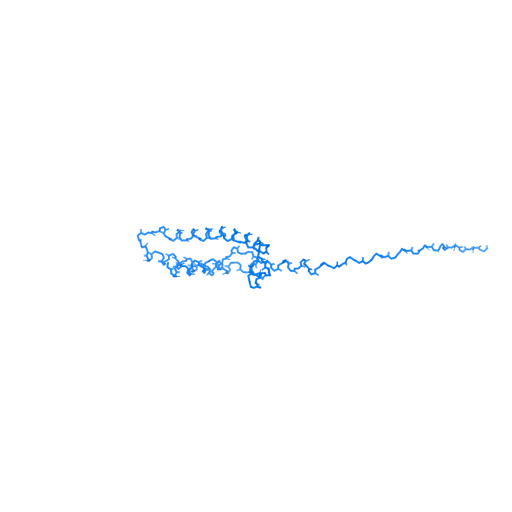57 -15.132 1.00 76.25 94 GLU A C 1
ATOM 748 O O . GLU A 1 94 ? 9.725 2.935 -15.581 1.00 76.25 94 GLU A O 1
ATOM 753 N N . ASN A 1 95 ? 11.529 2.935 -14.247 1.00 64.56 95 ASN A N 1
ATOM 754 C CA . ASN A 1 95 ? 11.369 4.326 -13.821 1.00 64.56 95 ASN A CA 1
ATOM 755 C C . ASN A 1 95 ? 11.504 5.266 -15.038 1.00 64.56 95 ASN A C 1
ATOM 757 O O . ASN A 1 95 ? 12.454 5.098 -15.810 1.00 64.56 95 ASN A O 1
ATOM 761 N N . PRO A 1 96 ? 10.638 6.286 -15.192 1.00 54.41 96 PRO A N 1
ATOM 762 C CA . PRO A 1 96 ? 10.692 7.210 -16.326 1.00 54.41 96 PRO A CA 1
ATOM 763 C C . PRO A 1 96 ? 12.005 8.010 -16.414 1.00 54.41 96 PRO A C 1
ATOM 765 O O . PRO A 1 96 ? 12.335 8.516 -17.483 1.00 54.41 96 PRO A O 1
ATOM 768 N N . GLU A 1 97 ? 12.791 8.083 -15.335 1.00 51.94 97 GLU A N 1
ATOM 769 C CA . GLU A 1 97 ? 14.098 8.754 -15.339 1.00 51.94 97 GLU A CA 1
ATOM 770 C C . GLU A 1 97 ? 15.174 8.025 -16.159 1.00 51.94 97 GLU A C 1
ATOM 772 O O . GLU A 1 97 ? 16.100 8.668 -16.645 1.00 51.94 97 GLU A O 1
ATOM 777 N N . MET A 1 98 ? 15.032 6.717 -16.426 1.00 48.62 98 MET A N 1
ATOM 778 C CA . MET A 1 98 ? 15.974 6.020 -17.320 1.00 48.62 98 MET A CA 1
ATOM 779 C C . MET A 1 98 ? 15.893 6.493 -18.778 1.00 48.62 98 MET A C 1
ATOM 781 O O . MET A 1 98 ? 16.814 6.236 -19.547 1.00 48.62 98 MET A O 1
ATOM 785 N N . PHE A 1 99 ? 14.822 7.183 -19.180 1.00 45.25 99 PHE A N 1
ATOM 786 C CA . PHE A 1 99 ? 14.695 7.688 -20.548 1.00 45.25 99 PHE A CA 1
ATOM 787 C C . PHE A 1 99 ? 15.433 9.015 -20.781 1.00 45.25 99 PHE A C 1
ATOM 789 O O . PHE A 1 99 ? 15.556 9.421 -21.931 1.00 45.25 99 PHE A O 1
ATOM 796 N N . GLN A 1 100 ? 15.948 9.682 -19.737 1.00 41.19 100 GLN A N 1
ATOM 797 C CA . GLN A 1 100 ? 16.736 10.912 -19.909 1.00 41.19 100 GLN A CA 1
ATOM 798 C C . GLN A 1 100 ? 18.207 10.623 -20.249 1.00 41.19 100 GLN A C 1
ATOM 800 O O . GLN A 1 100 ? 18.798 11.343 -21.049 1.00 41.19 100 GLN A O 1
ATOM 805 N N . GLU A 1 101 ? 18.789 9.538 -19.727 1.00 45.28 101 GLU A N 1
ATOM 806 C CA . GLU A 1 101 ? 20.207 9.215 -19.963 1.00 45.28 101 GLU A CA 1
ATOM 807 C C . GLU A 1 101 ? 20.484 8.629 -21.363 1.00 45.28 101 GLU A C 1
ATOM 809 O O . GLU A 1 101 ? 21.598 8.754 -21.872 1.00 45.28 101 GLU A O 1
ATOM 814 N N . GLU A 1 102 ? 19.491 8.021 -22.025 1.00 45.81 102 GLU A N 1
ATOM 815 C CA . GLU A 1 102 ? 19.676 7.437 -23.367 1.00 45.81 102 GLU A CA 1
ATOM 816 C C . GLU A 1 102 ? 19.548 8.467 -24.510 1.00 45.81 102 GLU A C 1
ATOM 818 O O . GLU A 1 102 ? 20.104 8.246 -25.588 1.00 45.81 102 GLU A O 1
ATOM 823 N N . GLU A 1 103 ? 18.878 9.608 -24.297 1.00 46.09 103 GLU A N 1
ATOM 824 C CA . GLU A 1 103 ? 18.703 10.652 -25.325 1.00 46.09 103 GLU A CA 1
ATOM 825 C C . GLU A 1 103 ? 19.850 11.689 -25.332 1.00 46.09 103 GLU A C 1
ATOM 827 O O . GLU A 1 103 ? 20.108 12.330 -26.353 1.00 46.09 103 GLU A O 1
ATOM 832 N N . GLU A 1 104 ? 20.612 11.800 -24.236 1.00 43.25 104 GLU A N 1
ATOM 833 C CA . GLU A 1 104 ? 21.735 12.744 -24.098 1.00 43.25 104 GLU A CA 1
ATOM 834 C C . GLU A 1 104 ? 23.102 12.195 -24.551 1.00 43.25 104 GLU A C 1
ATOM 836 O O . GLU A 1 104 ? 24.099 12.923 -24.542 1.00 43.25 104 GLU A O 1
ATOM 841 N N . ALA A 1 105 ? 23.174 10.944 -25.025 1.00 48.38 105 ALA A N 1
ATOM 842 C CA . ALA A 1 105 ? 24.384 10.362 -25.612 1.00 48.38 105 ALA A CA 1
ATOM 843 C C . ALA A 1 105 ? 24.661 10.930 -27.022 1.00 48.38 105 ALA A C 1
ATOM 845 O O . ALA A 1 105 ? 24.629 10.234 -28.039 1.00 48.38 105 ALA A O 1
ATOM 846 N N . GLN A 1 106 ? 24.934 12.230 -27.091 1.00 53.00 106 GLN A N 1
ATOM 847 C CA . GLN A 1 106 ? 25.389 12.909 -28.295 1.00 53.00 106 GLN A CA 1
ATOM 848 C C . GLN A 1 106 ? 26.803 12.394 -28.641 1.00 53.00 106 GLN A C 1
ATOM 850 O O . GLN A 1 106 ? 27.665 12.343 -27.758 1.00 53.00 106 GLN A O 1
ATOM 855 N N . PRO A 1 107 ? 27.078 11.966 -29.892 1.00 63.81 107 PRO A N 1
ATOM 856 C CA . PRO A 1 107 ? 28.405 11.482 -30.258 1.00 63.81 107 PRO A CA 1
ATOM 857 C C . PRO A 1 107 ? 29.442 12.594 -30.032 1.00 63.81 107 PRO A C 1
ATOM 859 O O . PRO A 1 107 ? 29.127 13.767 -30.255 1.00 63.81 107 PRO A O 1
ATOM 862 N N . PRO A 1 108 ? 30.671 12.257 -29.592 1.00 65.81 108 PRO A N 1
ATOM 863 C CA . PRO A 1 108 ? 31.687 13.261 -29.302 1.00 65.81 108 PRO A CA 1
ATOM 864 C C . PRO A 1 108 ? 31.937 14.133 -30.544 1.00 65.81 108 PRO A C 1
ATOM 866 O O . PRO A 1 108 ? 31.963 13.601 -31.662 1.00 65.81 108 PRO A O 1
ATOM 869 N N . PRO A 1 109 ? 32.119 15.458 -30.382 1.00 69.00 109 PRO A N 1
ATOM 870 C CA . PRO A 1 109 ? 32.398 16.333 -31.511 1.00 69.00 109 PRO A CA 1
ATOM 871 C C . PRO A 1 109 ? 33.695 15.894 -32.215 1.00 69.00 109 PRO A C 1
ATOM 873 O O . PRO A 1 109 ? 34.623 15.407 -31.558 1.00 69.00 109 PRO A O 1
ATOM 876 N N . PRO A 1 110 ? 33.781 16.033 -33.552 1.00 73.69 110 PRO A N 1
ATOM 877 C CA . PRO A 1 110 ? 34.981 15.666 -34.294 1.00 73.69 110 PRO A CA 1
ATOM 878 C C . PRO A 1 110 ? 36.187 16.499 -33.820 1.00 73.69 110 PRO A C 1
ATOM 880 O O . PRO A 1 110 ? 36.012 17.661 -33.448 1.00 73.69 110 PRO A O 1
ATOM 883 N N . PRO A 1 111 ? 37.410 15.935 -33.833 1.00 71.38 111 PRO A N 1
ATOM 884 C CA . PRO A 1 111 ? 38.599 16.642 -33.368 1.00 71.38 111 PRO A CA 1
ATOM 885 C C . PRO A 1 111 ? 38.862 17.891 -34.220 1.00 71.38 111 PRO A C 1
ATOM 887 O O . PRO A 1 111 ? 38.851 17.824 -35.452 1.00 71.38 111 PRO A O 1
ATOM 890 N N . GLU A 1 112 ? 39.105 19.025 -33.558 1.00 68.19 112 GLU A N 1
ATOM 891 C CA . GLU A 1 112 ? 39.439 20.292 -34.213 1.00 68.19 112 GLU A CA 1
ATOM 892 C C . GLU A 1 112 ? 40.744 20.170 -35.029 1.00 68.19 112 GLU A C 1
ATOM 894 O O . GLU A 1 112 ? 41.700 19.525 -34.582 1.00 68.19 112 GLU A O 1
ATOM 899 N N . PRO A 1 113 ? 40.819 20.771 -36.233 1.00 71.12 113 PRO A N 1
ATOM 900 C CA . PRO A 1 113 ? 42.037 20.756 -37.034 1.00 71.12 113 PRO A CA 1
ATOM 901 C C . PRO A 1 113 ? 43.160 21.555 -36.345 1.00 71.12 113 PRO A C 1
ATOM 903 O O . PRO A 1 113 ? 42.888 22.560 -35.686 1.00 71.12 113 PRO A O 1
ATOM 906 N N . PRO A 1 114 ? 44.435 21.148 -36.502 1.00 66.56 114 PRO A N 1
ATOM 907 C CA . PRO A 1 114 ? 45.550 21.788 -35.813 1.00 66.56 114 PRO A CA 1
ATOM 908 C C . PRO A 1 114 ? 45.704 23.255 -36.237 1.00 66.56 114 PRO A C 1
ATOM 910 O O . PRO A 1 114 ? 45.694 23.575 -37.428 1.00 66.56 114 PRO A O 1
ATOM 913 N N . ALA A 1 115 ? 45.864 24.136 -35.244 1.00 62.38 115 ALA A N 1
ATOM 914 C CA . ALA A 1 115 ? 46.071 25.567 -35.432 1.00 62.38 115 ALA A CA 1
ATOM 915 C C . ALA A 1 115 ? 47.282 25.843 -36.342 1.00 62.38 115 ALA A C 1
ATOM 917 O O . ALA A 1 115 ? 48.365 25.280 -36.156 1.00 62.38 115 ALA A O 1
ATOM 918 N N . ALA A 1 116 ? 47.088 26.709 -37.340 1.00 61.25 116 ALA A N 1
ATOM 919 C CA . ALA A 1 116 ? 48.148 27.143 -38.241 1.00 61.25 116 ALA A CA 1
ATOM 920 C C . ALA A 1 116 ? 49.245 27.903 -37.464 1.00 61.25 116 ALA A C 1
ATOM 922 O O . ALA A 1 116 ? 48.922 28.645 -36.535 1.00 61.25 116 ALA A O 1
ATOM 923 N N . PRO A 1 117 ? 50.531 27.747 -37.826 1.00 51.50 117 PRO A N 1
ATOM 924 C CA . PRO A 1 117 ? 51.621 28.387 -37.103 1.00 51.50 117 PRO A CA 1
ATOM 925 C C . PRO A 1 117 ? 51.609 29.906 -37.307 1.00 51.50 117 PRO A C 1
ATOM 927 O O . PRO A 1 117 ? 51.568 30.392 -38.440 1.00 51.50 117 PRO A O 1
ATOM 930 N N . ASP A 1 118 ? 51.684 30.636 -36.193 1.00 55.47 118 ASP A N 1
ATOM 931 C CA . ASP A 1 118 ? 51.794 32.092 -36.131 1.00 55.47 118 ASP A CA 1
ATOM 932 C C . ASP A 1 118 ? 52.952 32.602 -36.999 1.00 55.47 118 ASP A C 1
ATOM 934 O O . ASP A 1 118 ? 54.137 32.418 -36.701 1.00 55.47 118 ASP A O 1
ATOM 938 N N . SER A 1 119 ? 52.619 33.290 -38.090 1.00 57.31 119 SER A N 1
ATOM 939 C CA . SER A 1 119 ? 53.600 34.011 -38.891 1.00 57.31 119 SER A CA 1
ATOM 940 C C . SER A 1 119 ? 54.074 35.248 -38.126 1.00 57.31 119 SER A C 1
ATOM 942 O O . SER A 1 119 ? 53.356 36.243 -38.008 1.00 57.31 119 SER A O 1
ATOM 944 N N . HIS A 1 120 ? 55.306 35.157 -37.619 1.00 53.56 120 HIS A N 1
ATOM 945 C CA . HIS A 1 120 ? 56.119 36.227 -37.046 1.00 53.56 120 HIS A CA 1
ATOM 946 C C . HIS A 1 120 ? 55.887 37.592 -37.717 1.00 53.56 120 HIS A C 1
ATOM 948 O O . HIS A 1 120 ? 56.268 37.827 -38.863 1.00 53.56 120 HIS A O 1
ATOM 954 N N . ARG A 1 121 ? 55.332 38.531 -36.949 1.00 51.94 121 ARG A N 1
ATOM 955 C CA . ARG A 1 121 ? 55.289 39.955 -37.284 1.00 51.94 121 ARG A CA 1
ATOM 956 C C . ARG A 1 121 ? 56.637 40.587 -36.917 1.00 51.94 121 ARG A C 1
ATOM 958 O O . ARG A 1 121 ? 56.929 40.769 -35.738 1.00 51.94 121 ARG A O 1
ATOM 965 N N . SER A 1 122 ? 57.472 40.899 -37.907 1.00 61.44 122 SER A N 1
ATOM 966 C CA . SER A 1 122 ? 58.701 41.685 -37.707 1.00 61.44 122 SER A CA 1
ATOM 967 C C . SER A 1 122 ? 58.372 43.130 -37.280 1.00 61.44 122 SER A C 1
ATOM 969 O O . SER A 1 122 ? 57.369 43.680 -37.746 1.00 61.44 122 SER A O 1
ATOM 971 N N . PRO A 1 123 ? 59.180 43.768 -36.412 1.00 63.59 123 PRO A N 1
ATOM 972 C CA . PRO A 1 123 ? 58.944 45.146 -35.987 1.00 63.59 123 PRO A CA 1
ATOM 973 C C . PRO A 1 123 ? 59.432 46.165 -37.038 1.00 63.59 123 PRO A C 1
ATOM 975 O O . PRO A 1 123 ? 60.310 45.842 -37.843 1.00 63.59 123 PRO A O 1
ATOM 978 N N . PRO A 1 124 ? 58.884 47.396 -37.048 1.00 55.66 124 PRO A N 1
ATOM 979 C CA . PRO A 1 124 ? 59.277 48.430 -37.999 1.00 55.66 124 PRO A CA 1
ATOM 980 C C . PRO A 1 124 ? 60.628 49.060 -37.626 1.00 55.66 124 PRO A C 1
ATOM 982 O O . PRO A 1 124 ? 60.930 49.264 -36.450 1.00 55.66 124 PRO A O 1
ATOM 985 N N . ALA A 1 125 ? 61.424 49.386 -38.645 1.00 51.59 125 ALA A N 1
ATOM 986 C CA . ALA A 1 125 ? 62.651 50.163 -38.513 1.00 51.59 125 ALA A CA 1
ATOM 987 C C . ALA A 1 125 ? 62.327 51.652 -38.284 1.00 51.59 125 ALA A C 1
ATOM 989 O O . ALA A 1 125 ? 61.467 52.216 -38.962 1.00 51.59 125 ALA A O 1
ATOM 990 N N . SER A 1 126 ? 63.024 52.262 -37.329 1.00 55.72 126 SER A N 1
ATOM 991 C CA . SER A 1 126 ? 63.001 53.702 -37.033 1.00 55.72 126 SER A CA 1
ATOM 992 C C . SER A 1 126 ? 64.127 54.428 -37.803 1.00 55.72 126 SER A C 1
ATOM 994 O O . SER A 1 126 ? 65.063 53.750 -38.230 1.00 55.72 126 SER A O 1
ATOM 996 N N . PRO A 1 127 ? 64.006 55.756 -38.022 1.00 64.38 127 PRO A N 1
ATOM 997 C CA . PRO A 1 127 ? 64.580 56.470 -39.172 1.00 64.38 127 PRO A CA 1
ATOM 998 C C . PRO A 1 127 ? 66.090 56.715 -39.124 1.00 64.38 127 PRO A C 1
ATOM 1000 O O . PRO A 1 127 ? 66.657 56.788 -38.010 1.00 64.38 127 PRO A O 1
#

Organism: NCBI:txid2861861

Foldseek 3Di:
DVLLVVLLVVLLVLALPDPPDPCSVVSVVVNVVSLVVNQVVQCVVCVPCNCVSVVSVVVSVVVVVVVVVVLVVLVVVCVVDPDHDDPVSCPVNPDPVVVVVVVPPDPDDDDDDDDDDDDDDDDDDDD

Sequence (127 aa):
DDTETGLLSAICLICGDRTDLEEPERVEQLQEPLLEALKVYARRRRPRQPHMFPRMLMKITDLRGISTKGAERAITLKMEIPGPMPPLIREMLENPEMFQEEEEAQPPPPPEPPAAPDSHRSPPASP

pLDDT: mean 82.69, std 16.71, range [41.19, 98.25]

Radius of gyration: 30.51 Å; chains: 1; bounding box: 82×71×59 Å

InterPro domains:
  IPR000536 Nuclear hormone receptor, ligand-binding domain [PF00104] (1-75)
  IPR000536 Nuclear hormone receptor, ligand-binding domain [PS51843] (1-96)
  IPR003078 Retinoic acid receptor [PR01292] (20-41)
  IPR003078 Retinoic acid receptor [PR01292] (64-79)
  IPR003078 Retinoic acid receptor [PR01292] (87-100)
  IPR035500 Nuclear hormone receptor-like domain superfamily [G3DSA:1.10.565.10] (1-99)
  IPR035500 Nuclear hormone receptor-like domain superfamily [SSF48508] (1-95)

Secondary structure (DSSP, 8-state):
-HHHHHHHHHHHHS-TT-TT-S-HHHHHHHHHHHHHHHHHHHHHH-TT-TTHHHHHHHHHHHHHHHHHHHHHHHHHHHHHSSSPPPHHHHHHHS-TTHHHHHH--PPPPPPPPPPPP----PPPPP-